Protein AF-A0A9X8VKP3-F1 (afdb_monomer)

Sequence (46 aa):
QPLFHASLAPEEYTRLLQENGFRVVDHVVEDPACGGRTVWLAQSIK

Foldseek 3Di:
DDDPPDDDDPVVVCVVCVVVQKHWPDWDQLDVVVNGHTDTDIDHRD

Organism: Serratia marcescens (NCBI:txid615)

Secondary structure (DSSP, 8-state):
-----PPPPHHHHHHHHHHTTEEEEEEEEEEGGGTSEEEEEEEE--

Structure (mmCIF, N/CA/C/O backbone):
data_AF-A0A9X8VKP3-F1
#
_entry.id   AF-A0A9X8VKP3-F1
#
loop_
_atom_site.group_PDB
_atom_site.id
_atom_site.type_symbol
_atom_site.label_atom_id
_atom_site.label_alt_id
_atom_site.label_comp_id
_atom_site.label_asym_id
_atom_site.label_entity_id
_atom_site.label_seq_id
_atom_site.pdbx_PDB_ins_code
_atom_site.Cartn_x
_atom_site.Cartn_y
_atom_site.Cartn_z
_atom_site.occupancy
_atom_site.B_iso_or_equiv
_atom_site.auth_seq_id
_atom_site.auth_comp_id
_atom_site.auth_asym_id
_atom_site.auth_atom_id
_atom_site.pdbx_PDB_model_num
ATOM 1 N N . GLN A 1 1 ? 19.189 19.465 -2.471 1.00 51.03 1 GLN A N 1
ATOM 2 C CA . GLN A 1 1 ? 19.479 18.022 -2.302 1.00 51.03 1 GLN A CA 1
ATOM 3 C C . GLN A 1 1 ? 18.555 17.240 -3.227 1.00 51.03 1 GLN A C 1
ATOM 5 O O . GLN A 1 1 ? 17.418 17.681 -3.367 1.00 51.03 1 GLN A O 1
ATOM 10 N N . PRO A 1 2 ? 19.001 16.152 -3.883 1.00 58.09 2 PRO A N 1
ATOM 11 C CA . PRO A 1 2 ? 18.095 15.310 -4.658 1.00 58.09 2 PRO A CA 1
ATOM 12 C C . PRO A 1 2 ? 17.122 14.614 -3.699 1.00 58.09 2 PRO A C 1
ATOM 14 O O . PRO A 1 2 ? 17.542 13.943 -2.758 1.00 58.09 2 PRO A O 1
ATOM 17 N N . LEU A 1 3 ? 15.826 14.836 -3.904 1.00 58.06 3 LEU A N 1
ATOM 18 C CA . LEU A 1 3 ? 14.764 14.188 -3.146 1.00 58.06 3 LEU A CA 1
ATOM 19 C C . LEU A 1 3 ? 14.517 12.821 -3.787 1.00 58.06 3 LEU A C 1
ATOM 21 O O . LEU A 1 3 ? 13.924 12.729 -4.860 1.00 58.06 3 LEU A O 1
ATOM 25 N N . PHE A 1 4 ? 15.023 11.759 -3.167 1.00 58.19 4 PHE A N 1
ATOM 26 C CA . PHE A 1 4 ? 14.672 10.404 -3.570 1.00 58.19 4 PHE A CA 1
ATOM 27 C C . PHE A 1 4 ? 13.269 10.105 -3.045 1.00 58.19 4 PHE A C 1
ATOM 29 O O . PHE A 1 4 ? 13.079 9.894 -1.850 1.00 58.19 4 PHE A O 1
ATOM 36 N N . HIS A 1 5 ? 12.278 10.091 -3.936 1.00 59.78 5 HIS A N 1
ATOM 37 C CA . HIS A 1 5 ? 10.963 9.520 -3.651 1.00 59.78 5 HIS A CA 1
ATOM 38 C C . HIS A 1 5 ? 11.051 7.993 -3.742 1.00 59.78 5 HIS A C 1
ATOM 40 O O . HIS A 1 5 ? 10.488 7.380 -4.644 1.00 59.78 5 HIS A O 1
ATOM 46 N N . ALA A 1 6 ? 11.825 7.381 -2.847 1.00 73.88 6 ALA A N 1
ATOM 47 C CA . ALA A 1 6 ? 11.755 5.944 -2.653 1.00 73.88 6 ALA A CA 1
ATOM 48 C C . ALA A 1 6 ? 10.511 5.659 -1.808 1.00 73.88 6 ALA A C 1
ATOM 50 O O . ALA A 1 6 ? 10.366 6.203 -0.712 1.00 73.88 6 ALA A O 1
ATOM 51 N N . SER A 1 7 ? 9.599 4.843 -2.333 1.00 80.56 7 SER A N 1
ATOM 52 C CA . SER A 1 7 ? 8.555 4.236 -1.509 1.00 80.56 7 SER A CA 1
ATOM 53 C C . SER A 1 7 ? 9.204 3.481 -0.349 1.00 80.56 7 SER A C 1
ATOM 55 O O . SER A 1 7 ? 10.314 2.963 -0.492 1.00 80.56 7 SER A O 1
ATOM 57 N N . LEU A 1 8 ? 8.510 3.412 0.789 1.00 86.75 8 LEU A N 1
ATOM 58 C CA . LEU A 1 8 ? 8.949 2.571 1.901 1.00 86.75 8 LEU A CA 1
ATOM 59 C C . LEU A 1 8 ? 9.050 1.109 1.455 1.00 86.75 8 LEU A C 1
ATOM 61 O O . LEU A 1 8 ? 8.376 0.683 0.506 1.00 86.75 8 LEU A O 1
ATOM 65 N N . ALA A 1 9 ? 9.863 0.335 2.169 1.00 91.12 9 ALA A N 1
ATOM 66 C CA . ALA A 1 9 ? 9.905 -1.102 1.953 1.00 91.12 9 ALA A CA 1
ATOM 67 C C . ALA A 1 9 ? 8.539 -1.733 2.322 1.00 91.12 9 ALA A C 1
ATOM 69 O O . ALA A 1 9 ? 7.849 -1.235 3.22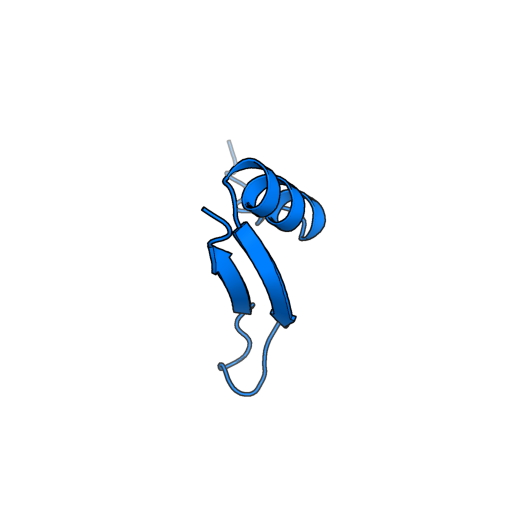0 1.00 91.12 9 ALA A O 1
ATOM 70 N N . PRO A 1 10 ? 8.110 -2.829 1.672 1.00 92.81 10 PRO A N 1
ATOM 71 C CA . PRO A 1 10 ? 6.851 -3.502 2.008 1.00 92.81 10 PRO A CA 1
ATOM 72 C C . PRO A 1 10 ? 6.725 -3.883 3.494 1.00 92.81 10 PRO A C 1
ATOM 74 O O . PRO A 1 10 ? 5.639 -3.827 4.080 1.00 92.81 10 PRO A O 1
ATOM 77 N N . GLU A 1 11 ? 7.834 -4.232 4.139 1.00 94.38 11 GLU A N 1
ATOM 78 C CA . GLU A 1 11 ? 7.875 -4.588 5.558 1.00 94.38 11 GLU A CA 1
ATOM 79 C C . GLU A 1 11 ? 7.549 -3.382 6.450 1.00 94.38 11 GLU A C 1
ATOM 81 O O . GLU A 1 11 ? 6.854 -3.521 7.459 1.00 94.38 11 GLU A O 1
ATOM 86 N N . GLU A 1 12 ? 7.988 -2.185 6.053 1.00 95.31 12 GLU A N 1
ATOM 87 C CA . GLU A 1 12 ? 7.694 -0.937 6.761 1.00 95.31 12 GLU A CA 1
ATOM 88 C C . GLU A 1 12 ? 6.211 -0.576 6.641 1.00 95.31 12 GLU A C 1
ATOM 90 O O . GLU A 1 12 ? 5.582 -0.244 7.647 1.00 95.31 12 GLU A O 1
ATOM 95 N N . TYR A 1 13 ? 5.609 -0.730 5.456 1.00 95.12 13 TYR A N 1
ATOM 96 C CA . TYR A 1 13 ? 4.161 -0.559 5.285 1.00 95.12 13 TYR A CA 1
ATOM 97 C C . TYR A 1 13 ? 3.359 -1.549 6.130 1.00 95.12 13 TYR A C 1
ATOM 99 O O . TYR A 1 13 ? 2.413 -1.154 6.813 1.00 95.12 13 TYR A O 1
ATOM 107 N N . THR A 1 14 ? 3.757 -2.823 6.131 1.00 96.00 14 THR A N 1
ATOM 108 C CA . THR A 1 14 ? 3.089 -3.866 6.923 1.00 96.00 14 THR A CA 1
ATOM 109 C C . THR A 1 14 ? 3.127 -3.529 8.410 1.00 96.00 14 THR A C 1
ATOM 111 O O . THR A 1 14 ? 2.099 -3.599 9.089 1.00 96.00 14 THR A O 1
ATOM 114 N N . ARG A 1 15 ? 4.296 -3.113 8.909 1.00 97.00 15 ARG A N 1
ATOM 115 C CA . ARG A 1 15 ? 4.475 -2.700 10.301 1.00 97.00 15 ARG A CA 1
ATOM 116 C C . ARG A 1 15 ? 3.598 -1.498 10.650 1.00 97.00 15 ARG A C 1
ATOM 118 O O . ARG A 1 15 ? 2.874 -1.546 11.641 1.00 97.00 15 ARG A O 1
ATOM 125 N N . LEU A 1 16 ? 3.621 -0.450 9.827 1.00 97.12 16 LEU A N 1
ATOM 126 C CA . LEU A 1 16 ? 2.826 0.758 10.062 1.00 97.12 16 LEU A CA 1
ATOM 127 C C . LEU A 1 16 ? 1.321 0.463 10.052 1.00 97.12 16 LEU A C 1
ATOM 129 O O . LEU A 1 16 ? 0.590 0.989 10.891 1.00 97.12 16 LEU A O 1
ATOM 133 N N . LEU A 1 17 ? 0.844 -0.397 9.148 1.00 97.12 17 LEU A N 1
ATOM 134 C CA . LEU A 1 17 ? -0.562 -0.809 9.107 1.00 97.12 17 LEU A CA 1
ATOM 135 C C . LEU A 1 17 ? -0.967 -1.529 10.401 1.00 97.12 17 LEU A C 1
ATOM 137 O O . LEU A 1 17 ? -1.985 -1.175 10.999 1.00 97.12 17 LEU A O 1
ATOM 141 N N . GLN A 1 18 ? -0.142 -2.463 10.878 1.00 96.62 18 GLN A N 1
ATOM 142 C CA . GLN A 1 18 ? -0.379 -3.171 12.139 1.00 96.62 18 GLN A CA 1
ATOM 143 C C . GLN A 1 18 ? -0.408 -2.219 13.340 1.00 96.62 18 GLN A C 1
ATOM 145 O O . GLN A 1 18 ? -1.356 -2.260 14.125 1.00 96.62 18 GLN A O 1
ATOM 150 N N . GLU A 1 19 ? 0.577 -1.324 13.453 1.00 97.81 19 GLU A N 1
ATOM 151 C CA . GLU A 1 19 ? 0.657 -0.324 14.529 1.00 97.81 19 GLU A CA 1
ATOM 152 C C . GLU A 1 19 ? -0.571 0.607 14.554 1.00 97.81 19 GLU A C 1
ATOM 154 O O . GLU A 1 19 ? -0.982 1.070 15.617 1.00 97.81 19 GLU A O 1
ATOM 159 N N . ASN A 1 20 ? -1.210 0.833 13.403 1.00 97.31 20 ASN A N 1
ATOM 160 C CA . ASN A 1 20 ? -2.407 1.668 13.284 1.00 97.31 20 ASN A CA 1
ATOM 161 C C . ASN A 1 20 ? -3.736 0.899 13.426 1.00 97.31 20 ASN A C 1
ATOM 163 O O . ASN A 1 20 ? -4.810 1.507 13.331 1.00 97.31 20 ASN A O 1
ATOM 167 N N . GLY A 1 21 ? -3.694 -0.406 13.711 1.00 97.88 21 GLY A N 1
ATOM 168 C CA . GLY A 1 21 ? -4.888 -1.230 13.918 1.00 97.88 21 GLY A CA 1
ATOM 169 C C . GLY A 1 21 ? -5.501 -1.758 12.623 1.00 97.88 21 GLY A C 1
ATOM 170 O O . GLY A 1 21 ? -6.721 -1.915 12.537 1.00 97.88 21 GLY A O 1
ATOM 171 N N . PHE A 1 22 ? -4.665 -2.036 11.624 1.00 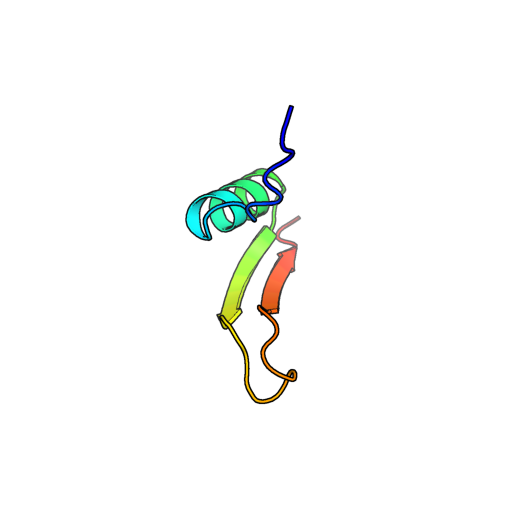98.38 22 PHE A N 1
ATOM 172 C CA . PHE A 1 22 ? -5.057 -2.716 10.398 1.00 98.38 22 PHE A CA 1
ATOM 173 C C . PHE A 1 22 ? -4.322 -4.045 10.254 1.00 98.38 22 PHE A C 1
ATOM 175 O O . PHE A 1 22 ? -3.101 -4.130 10.379 1.00 98.38 22 PHE A O 1
ATOM 182 N N . ARG A 1 23 ? -5.070 -5.094 9.917 1.00 97.75 23 ARG A N 1
ATOM 183 C CA . ARG A 1 23 ? -4.501 -6.367 9.479 1.00 97.75 23 ARG A CA 1
ATOM 184 C C . ARG A 1 23 ? -4.403 -6.366 7.958 1.00 97.75 23 ARG A C 1
ATOM 186 O O . ARG A 1 23 ? -5.417 -6.190 7.287 1.00 97.75 23 ARG A O 1
ATOM 193 N N . VAL A 1 24 ? -3.210 -6.608 7.419 1.00 97.12 24 VAL A N 1
ATOM 194 C CA . VAL A 1 24 ? -3.026 -6.829 5.977 1.00 97.12 24 VAL A CA 1
ATOM 195 C C . VAL A 1 24 ? -3.722 -8.133 5.583 1.00 97.12 24 VAL A C 1
ATOM 197 O O . VAL A 1 24 ? -3.493 -9.176 6.199 1.00 97.12 24 VAL A O 1
ATOM 200 N N . VAL A 1 25 ? -4.607 -8.043 4.595 1.00 97.75 25 VAL A N 1
ATOM 201 C CA . VAL A 1 25 ? -5.359 -9.163 4.016 1.00 97.75 25 VAL A CA 1
ATOM 202 C C . VAL A 1 25 ? -4.665 -9.653 2.752 1.00 97.75 25 VAL A C 1
ATOM 204 O O . VAL A 1 25 ? -4.521 -10.858 2.582 1.00 97.75 25 VAL A O 1
ATOM 207 N N . ASP A 1 26 ? -4.222 -8.727 1.900 1.00 97.38 26 ASP A N 1
ATOM 208 C CA . ASP A 1 26 ? -3.515 -9.045 0.662 1.00 97.38 26 ASP A CA 1
ATOM 209 C C . ASP A 1 26 ? -2.573 -7.902 0.251 1.00 97.38 26 ASP A C 1
ATOM 211 O O . ASP A 1 26 ? -2.796 -6.736 0.603 1.00 97.38 26 ASP A O 1
ATOM 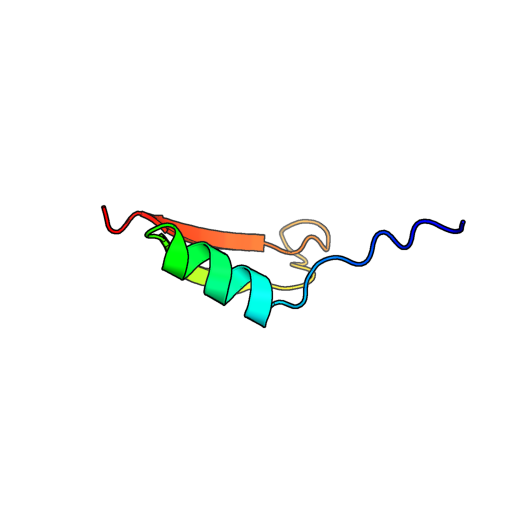215 N N . HIS A 1 27 ? -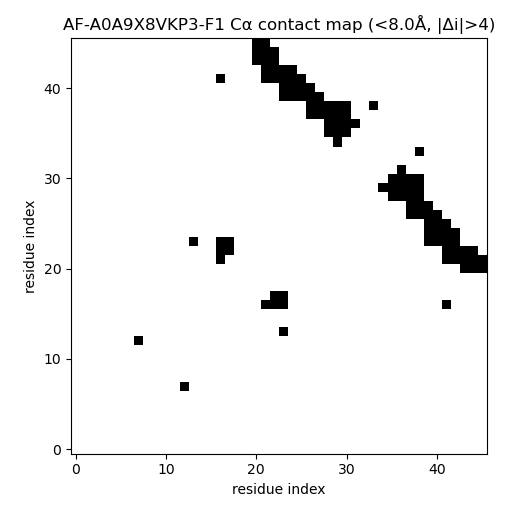1.518 -8.241 -0.483 1.00 96.81 27 H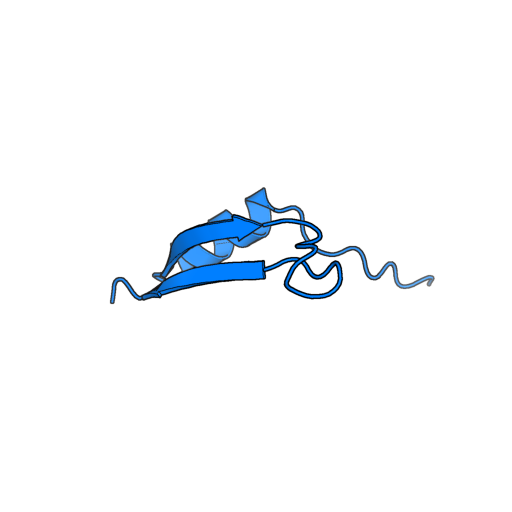IS A N 1
AT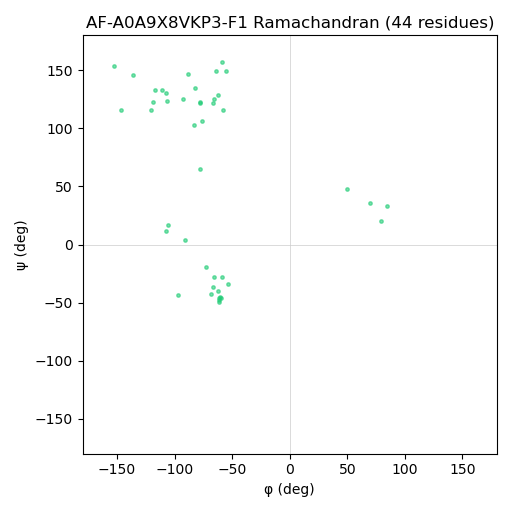OM 216 C CA . HIS A 1 27 ? -0.546 -7.296 -1.024 1.00 96.81 27 HIS A CA 1
ATOM 217 C C . HI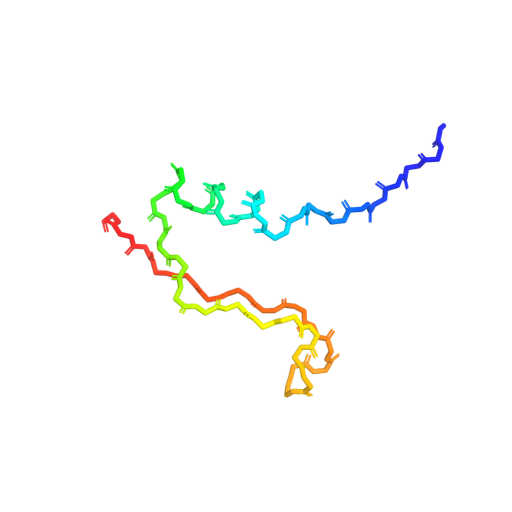S A 1 27 ? -0.026 -7.806 -2.368 1.00 96.81 27 HIS A C 1
ATOM 219 O O . HIS A 1 27 ? 0.658 -8.829 -2.435 1.00 96.81 27 HIS A O 1
ATOM 225 N N . VAL A 1 28 ? -0.317 -7.058 -3.432 1.00 96.69 28 VAL A N 1
ATOM 226 C CA . VAL A 1 28 ? 0.090 -7.398 -4.798 1.00 96.69 28 VAL A CA 1
ATOM 227 C C . VAL A 1 28 ? 0.955 -6.274 -5.341 1.00 96.69 28 VAL A C 1
ATOM 229 O O . VAL A 1 28 ? 0.505 -5.138 -5.492 1.00 96.69 28 VAL A O 1
ATOM 232 N N . VAL A 1 29 ? 2.214 -6.592 -5.622 1.00 95.19 29 VAL A N 1
ATOM 233 C CA . VAL A 1 29 ? 3.160 -5.668 -6.250 1.00 95.19 29 VAL A CA 1
ATOM 234 C C . VAL A 1 29 ? 2.938 -5.691 -7.756 1.00 95.19 29 VAL A C 1
ATOM 236 O O . VAL A 1 29 ? 2.811 -6.766 -8.334 1.00 95.19 29 VAL A O 1
ATOM 239 N N . GLU A 1 30 ? 2.897 -4.506 -8.369 1.00 95.38 30 GLU A N 1
ATOM 240 C CA . GLU A 1 30 ? 2.741 -4.345 -9.821 1.00 95.38 30 GLU A CA 1
ATOM 241 C C . GLU A 1 30 ? 1.571 -5.158 -10.409 1.00 95.38 30 GLU A C 1
ATOM 243 O O . GLU A 1 30 ? 1.713 -5.844 -11.420 1.00 95.38 30 GLU A O 1
ATOM 248 N N . ASP A 1 31 ? 0.391 -5.073 -9.785 1.00 96.88 31 ASP A N 1
ATOM 249 C CA . ASP A 1 31 ? -0.783 -5.854 -10.174 1.00 96.88 31 ASP A CA 1
ATOM 250 C C . ASP A 1 31 ? -1.171 -5.588 -11.648 1.00 96.88 31 ASP A C 1
ATOM 252 O O . ASP A 1 31 ? -1.583 -4.465 -11.984 1.00 96.88 31 ASP A O 1
ATOM 256 N N . PRO A 1 32 ? -1.093 -6.596 -12.543 1.00 94.94 32 PRO A N 1
ATOM 257 C CA . PRO A 1 32 ? -1.428 -6.431 -13.954 1.00 94.94 32 PRO A CA 1
ATOM 258 C C . PRO A 1 32 ? -2.913 -6.119 -14.168 1.00 94.94 32 PRO A C 1
ATOM 260 O O . PRO A 1 32 ? -3.253 -5.409 -15.117 1.00 94.94 32 PRO A O 1
ATOM 263 N N . ALA A 1 33 ? -3.798 -6.571 -13.274 1.00 95.94 33 ALA A N 1
ATOM 264 C CA . ALA A 1 33 ? -5.216 -6.226 -13.319 1.00 95.94 33 ALA A CA 1
ATOM 265 C C . ALA A 1 33 ? -5.474 -4.768 -12.891 1.00 95.94 33 ALA A C 1
ATOM 267 O O . ALA A 1 33 ? -6.497 -4.188 -13.260 1.00 95.94 33 ALA A O 1
ATOM 268 N N . CYS A 1 34 ? -4.527 -4.145 -12.178 1.00 95.62 34 CYS A N 1
ATOM 269 C CA . CYS A 1 34 ? -4.573 -2.748 -11.738 1.00 95.62 34 CYS A CA 1
ATOM 270 C C . CYS A 1 34 ? -3.630 -1.821 -12.539 1.00 95.62 34 CYS A C 1
ATOM 272 O O . CYS A 1 34 ? -3.329 -0.696 -12.120 1.00 95.62 34 CYS A O 1
ATOM 274 N N . GLY A 1 35 ? -3.162 -2.265 -13.712 1.00 96.19 35 GLY A N 1
ATOM 275 C CA . GLY A 1 35 ? -2.278 -1.483 -14.581 1.00 96.19 35 GLY A CA 1
ATOM 276 C C . GLY A 1 35 ? -0.865 -1.299 -14.019 1.00 96.19 35 GLY A C 1
ATOM 277 O O . GLY A 1 35 ? -0.290 -0.224 -14.177 1.00 96.19 35 GLY A O 1
ATOM 278 N N . GLY A 1 36 ? -0.332 -2.316 -13.337 1.00 96.12 36 GLY A N 1
ATOM 279 C CA . GLY A 1 36 ? 1.024 -2.320 -12.784 1.00 96.12 36 GLY A CA 1
ATOM 280 C C . GLY A 1 36 ? 1.168 -1.539 -11.476 1.00 96.12 36 GLY A C 1
ATOM 281 O O . GLY A 1 36 ? 2.269 -1.133 -11.118 1.00 96.12 36 GLY A O 1
ATOM 282 N N . ARG A 1 37 ? 0.070 -1.287 -10.754 1.00 93.62 37 ARG A N 1
ATOM 283 C CA . ARG A 1 37 ? 0.103 -0.588 -9.460 1.00 93.62 37 ARG A CA 1
ATOM 284 C C . ARG A 1 37 ? 0.300 -1.569 -8.313 1.00 93.62 37 ARG A C 1
ATOM 286 O O . ARG A 1 37 ? -0.236 -2.670 -8.341 1.00 93.62 37 ARG A O 1
ATOM 293 N N . THR A 1 38 ? 0.994 -1.135 -7.268 1.00 94.25 38 THR A N 1
ATOM 294 C CA . THR A 1 38 ? 1.050 -1.883 -6.008 1.00 94.25 38 THR A CA 1
ATOM 295 C C . THR A 1 38 ? -0.236 -1.667 -5.215 1.00 94.25 38 THR A C 1
ATOM 297 O O . THR A 1 38 ? -0.589 -0.529 -4.895 1.00 94.25 38 THR A O 1
ATOM 300 N N . VAL A 1 39 ? -0.928 -2.757 -4.891 1.00 95.56 39 VAL A N 1
ATOM 301 C CA . VAL A 1 39 ? -2.208 -2.765 -4.177 1.00 95.56 39 VAL A CA 1
ATOM 302 C C . VAL A 1 39 ? -2.015 -3.351 -2.782 1.00 95.56 39 VAL A C 1
ATOM 304 O O . VAL A 1 39 ? -1.420 -4.414 -2.625 1.00 95.56 39 VAL A O 1
ATOM 307 N N . TRP A 1 40 ? -2.565 -2.671 -1.777 1.00 97.00 40 TRP A N 1
ATOM 308 C CA . TRP A 1 40 ? -2.643 -3.144 -0.395 1.00 97.00 40 TRP A CA 1
ATOM 309 C C . TRP A 1 40 ? -4.107 -3.258 0.014 1.00 97.00 40 TRP A C 1
ATOM 311 O O . TRP A 1 40 ? -4.836 -2.265 -0.014 1.00 97.00 40 TRP A O 1
ATOM 321 N N . LEU A 1 41 ? -4.532 -4.448 0.432 1.00 97.12 41 LEU A N 1
ATOM 322 C CA . LEU A 1 41 ? -5.836 -4.667 1.046 1.00 97.12 41 LEU A CA 1
ATOM 323 C C . LEU A 1 41 ? -5.641 -4.891 2.541 1.00 97.12 41 LEU A C 1
ATOM 325 O O . LEU A 1 41 ? -4.931 -5.808 2.954 1.00 97.12 41 LEU A O 1
ATOM 329 N N . ALA A 1 42 ? -6.292 -4.074 3.364 1.00 98.06 42 ALA A N 1
ATOM 330 C CA . ALA A 1 42 ? -6.211 -4.188 4.811 1.00 98.06 42 ALA A CA 1
ATOM 331 C C . ALA A 1 42 ? -7.590 -4.046 5.457 1.00 98.06 42 ALA A C 1
ATOM 333 O O . ALA A 1 42 ? -8.443 -3.290 4.991 1.00 98.06 42 ALA A O 1
ATOM 334 N N . GLN A 1 43 ? -7.798 -4.777 6.548 1.00 98.12 43 GLN A N 1
ATOM 335 C CA . GLN A 1 43 ? -9.022 -4.750 7.337 1.00 98.12 43 GLN A CA 1
A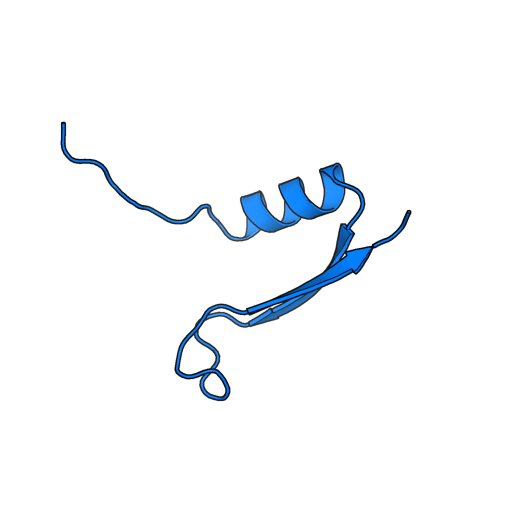TOM 336 C C . GLN A 1 43 ? -8.761 -4.019 8.655 1.00 98.12 43 GLN A C 1
ATOM 338 O O . GLN A 1 43 ? -7.798 -4.335 9.356 1.00 98.12 43 GLN A O 1
ATOM 343 N N . SER A 1 44 ? -9.623 -3.058 8.999 1.00 97.69 44 SER A N 1
ATOM 344 C CA . SER A 1 44 ? -9.627 -2.458 10.338 1.00 97.69 44 SER A CA 1
ATOM 345 C C . SER A 1 44 ? -9.952 -3.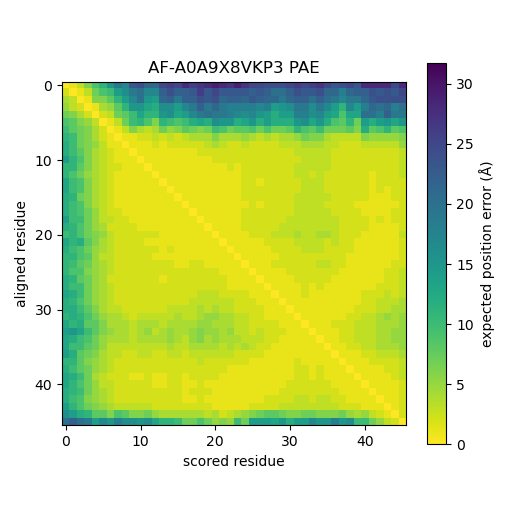534 11.368 1.00 97.69 44 SER A C 1
ATOM 347 O O . SER A 1 44 ? -10.950 -4.236 11.224 1.00 97.69 44 SER A O 1
ATOM 349 N N . ILE A 1 45 ? -9.115 -3.644 12.397 1.00 94.12 45 ILE A N 1
ATOM 350 C CA . ILE A 1 45 ? -9.317 -4.554 13.537 1.00 94.12 45 ILE A CA 1
ATOM 351 C C . ILE A 1 45 ? -9.717 -3.806 14.818 1.00 94.12 45 ILE A C 1
ATOM 353 O O . ILE A 1 45 ? -9.694 -4.388 15.900 1.00 94.12 45 ILE A O 1
ATOM 357 N N . LYS A 1 46 ? -10.055 -2.519 14.690 1.00 78.19 46 LYS A N 1
ATOM 358 C CA . LYS A 1 46 ? -10.719 -1.730 15.733 1.00 78.19 46 LYS A CA 1
ATOM 359 C C . LYS A 1 46 ? -12.206 -2.041 15.807 1.00 78.19 46 LYS A C 1
ATOM 361 O O . LYS A 1 46 ? -12.800 -2.243 14.723 1.00 78.19 46 LYS A O 1
#

Nearest PDB structures (foldseek):
  7pg7-assembly1_D-2  TM=7.911E-01  e=1.691E+00  Streptomyces tsukubensis
  5ufm-assembly1_A  TM=6.575E-01  e=1.818E+00  Burkholderia thailandensis E264
  6ygd-assembly1_A  TM=4.559E-01  e=4.316E+00  Saccharomyces cerevisiae

pLDDT: mean 90.52, std 12.76, range [51.03, 98.38]

Solvent-accessible surface area (backbone atoms only — not comparable to full-atom values): 2969 Å² total; per-residue (Å²): 130,89,81,78,87,70,76,77,56,71,68,56,53,53,50,53,37,46,78,72,42,27,46,80,76,46,76,39,74,49,27,74,92,62,75,51,38,71,47,78,42,67,43,76,74,115

Radius of gyration: 12.75 Å; Cα contacts (8 Å, |Δi|>4): 53; chains: 1; bounding box: 30×27×30 Å

Mean predicted aligned error: 4.87 Å